Protein AF-A0A8X6USN0-F1 (afdb_monomer_lite)

Sequence (80 aa):
MIANYVNEQHDTWDQFIRDFAYAIRTAVNETMGKTPAELFLVRKLITPFHKLVMVSDGMEFAVKDIERLFEEARRNTKAK

Organism: Trichonephila clavipes (NCBI:txid2585209)

Structure (mmCIF, N/CA/C/O backbone):
data_AF-A0A8X6USN0-F1
#
_entry.id   AF-A0A8X6USN0-F1
#
loop_
_atom_site.group_PDB
_atom_site.id
_atom_site.type_symbol
_atom_site.label_atom_id
_atom_site.label_alt_id
_atom_site.label_comp_id
_atom_site.label_asym_id
_atom_site.label_entity_id
_atom_site.label_seq_id
_atom_site.pdbx_PDB_ins_code
_atom_site.Car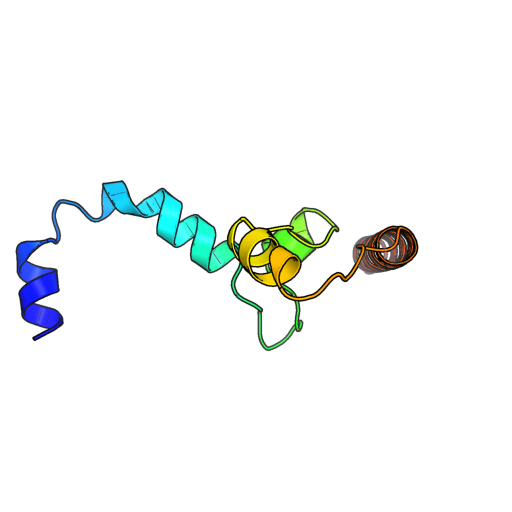tn_x
_atom_site.Cartn_y
_atom_site.Cartn_z
_atom_site.occupancy
_atom_site.B_iso_or_equiv
_atom_site.auth_seq_id
_atom_site.auth_comp_id
_atom_site.auth_asym_id
_atom_site.auth_atom_id
_atom_site.pdbx_PDB_model_num
ATOM 1 N N . MET A 1 1 ? -8.603 20.883 12.473 1.00 54.75 1 MET A N 1
ATOM 2 C CA . MET A 1 1 ? -9.582 19.913 11.932 1.00 54.75 1 MET A CA 1
ATOM 3 C C . MET A 1 1 ? -8.993 18.507 11.866 1.00 54.75 1 MET A C 1
ATOM 5 O O . MET A 1 1 ? -9.476 17.662 12.599 1.00 54.75 1 MET A O 1
ATOM 9 N N . ILE A 1 2 ? -7.895 18.274 11.129 1.00 54.50 2 ILE A N 1
ATOM 10 C CA . ILE A 1 2 ? -7.201 16.964 11.119 1.00 54.50 2 ILE A CA 1
ATOM 11 C C . ILE A 1 2 ? -6.591 16.630 12.491 1.00 54.50 2 ILE A C 1
ATOM 13 O O . ILE A 1 2 ? -6.796 15.535 12.986 1.00 54.50 2 ILE A O 1
ATOM 17 N N . ALA A 1 3 ? -5.936 17.587 13.158 1.00 57.31 3 ALA A N 1
ATOM 18 C CA . ALA A 1 3 ? -5.341 17.356 14.482 1.00 57.31 3 ALA A CA 1
ATOM 19 C C . ALA A 1 3 ? -6.362 16.952 15.567 1.00 57.31 3 ALA A C 1
ATOM 21 O O . ALA A 1 3 ? -6.038 16.139 16.420 1.00 57.31 3 ALA A O 1
ATOM 22 N N . ASN A 1 4 ? -7.597 17.471 15.510 1.00 60.28 4 ASN A N 1
ATOM 23 C CA . ASN A 1 4 ? -8.663 17.100 16.452 1.00 60.28 4 ASN A CA 1
ATOM 24 C C . ASN A 1 4 ? -9.220 15.702 16.153 1.00 60.28 4 ASN A C 1
ATOM 26 O O . ASN A 1 4 ? -9.395 14.909 17.065 1.00 60.28 4 ASN A O 1
ATOM 30 N N . TYR A 1 5 ? -9.431 15.389 14.869 1.00 62.62 5 TYR A N 1
ATOM 31 C CA . TYR A 1 5 ? -9.859 14.061 14.422 1.00 62.62 5 TYR A CA 1
ATOM 32 C C . TYR A 1 5 ? -8.843 12.977 14.799 1.00 62.62 5 TYR A C 1
ATOM 34 O O . TYR A 1 5 ? -9.206 11.897 15.251 1.00 62.62 5 TYR A O 1
ATOM 42 N N . VAL A 1 6 ? -7.557 13.299 14.654 1.00 63.81 6 VAL A N 1
ATOM 43 C CA . VAL A 1 6 ? -6.453 12.435 15.063 1.00 63.81 6 VAL A CA 1
ATOM 44 C C . VAL A 1 6 ? -6.471 12.247 16.586 1.00 63.81 6 VAL A C 1
ATOM 46 O O . VAL A 1 6 ? -6.451 11.103 17.022 1.00 63.81 6 VAL A O 1
ATOM 49 N N . ASN A 1 7 ? -6.657 13.318 17.377 1.00 66.56 7 ASN A N 1
ATOM 50 C CA . ASN A 1 7 ? -6.782 13.269 18.848 1.00 66.56 7 ASN A CA 1
ATOM 51 C C . ASN A 1 7 ? -7.872 12.310 19.362 1.00 66.56 7 ASN A C 1
ATOM 53 O O . ASN A 1 7 ? -7.677 11.659 20.381 1.00 66.56 7 ASN A O 1
ATOM 57 N N . GLU A 1 8 ? -9.001 12.212 18.661 1.00 70.88 8 GLU A N 1
ATOM 58 C CA . GLU A 1 8 ? -10.144 11.376 19.060 1.00 70.88 8 GLU A CA 1
ATOM 59 C C . GLU A 1 8 ? -10.039 9.914 18.593 1.00 70.88 8 GLU A C 1
ATOM 61 O O . GLU A 1 8 ? -10.706 9.046 19.147 1.00 70.88 8 GLU A O 1
ATOM 66 N N . GLN A 1 9 ? -9.226 9.630 17.571 1.00 69.81 9 GLN A N 1
ATOM 67 C CA . GLN A 1 9 ? -9.136 8.311 16.922 1.00 69.81 9 GLN A CA 1
ATOM 68 C C . GLN A 1 9 ? -7.772 7.628 17.122 1.00 69.81 9 GLN A C 1
ATOM 70 O O . GLN A 1 9 ? -7.514 6.572 16.538 1.00 69.81 9 GLN A O 1
ATOM 75 N N . HIS A 1 10 ? -6.904 8.203 17.965 1.00 69.94 10 HIS A N 1
ATOM 76 C CA . HIS A 1 10 ? -5.558 7.697 18.247 1.00 69.94 10 HIS A CA 1
ATOM 77 C C . HIS A 1 10 ? -5.521 6.261 18.768 1.00 69.94 10 HIS A C 1
ATOM 79 O O . HIS A 1 10 ? -4.488 5.626 18.613 1.00 69.94 10 HIS A O 1
ATOM 85 N N . ASP A 1 11 ? -6.602 5.734 19.340 1.00 77.94 11 ASP A N 1
ATOM 86 C CA . ASP A 1 11 ? -6.616 4.392 19.935 1.00 77.94 11 ASP A CA 1
ATOM 87 C C . ASP A 1 11 ? -6.839 3.261 18.918 1.00 77.94 11 ASP A C 1
ATOM 89 O O . ASP A 1 11 ? -6.720 2.094 19.274 1.00 77.94 11 ASP A O 1
ATOM 93 N N . THR A 1 12 ? -7.153 3.583 17.657 1.00 81.62 12 THR A N 1
ATOM 94 C CA . THR A 1 12 ? -7.515 2.582 16.629 1.00 81.62 12 THR A CA 1
ATOM 95 C C . THR A 1 12 ? -6.523 2.488 15.471 1.00 81.62 12 THR A C 1
ATOM 97 O O . THR A 1 12 ? -6.761 1.784 14.488 1.00 81.62 12 THR A O 1
ATOM 100 N N . TRP A 1 13 ? -5.390 3.195 15.558 1.00 79.56 13 TRP A N 1
ATOM 101 C CA . TRP A 1 13 ? -4.373 3.230 14.497 1.00 79.56 13 TRP A CA 1
ATOM 102 C C . TRP A 1 13 ? -3.818 1.839 14.151 1.00 79.56 13 TRP A C 1
ATOM 104 O O . TRP A 1 13 ? -3.411 1.588 13.013 1.00 79.56 13 TRP A O 1
ATOM 114 N N . ASP A 1 14 ? -3.818 0.936 15.129 1.00 83.12 14 ASP A N 1
ATOM 115 C CA . ASP A 1 14 ? -3.360 -0.443 15.031 1.00 83.12 14 ASP A CA 1
ATOM 116 C C . ASP A 1 14 ? -4.175 -1.253 14.011 1.00 83.12 14 ASP A C 1
ATOM 118 O O . ASP A 1 14 ? -3.620 -2.060 13.257 1.00 83.12 14 ASP A O 1
ATOM 122 N N . GLN A 1 15 ? -5.472 -0.964 13.903 1.00 86.88 15 GLN A N 1
ATOM 123 C CA . GLN A 1 15 ? -6.376 -1.591 12.938 1.00 86.88 15 GLN A CA 1
ATOM 124 C C . GLN A 1 15 ? -5.974 -1.270 11.491 1.00 86.88 15 GLN A C 1
ATOM 126 O O . GLN A 1 15 ? -6.116 -2.112 10.602 1.00 86.88 15 GLN A O 1
ATOM 131 N N . PHE A 1 16 ? -5.382 -0.094 11.266 1.00 85.56 16 PHE A N 1
ATOM 132 C CA . PHE A 1 16 ? -4.978 0.396 9.947 1.00 85.56 16 PHE A CA 1
ATOM 133 C C . PHE A 1 16 ? -3.529 0.055 9.577 1.00 85.56 16 PHE A C 1
ATOM 135 O O . PHE A 1 16 ? -3.081 0.384 8.478 1.00 85.56 16 PHE A O 1
ATOM 142 N N . ILE A 1 17 ? -2.771 -0.643 10.437 1.00 87.06 17 ILE A N 1
ATOM 143 C CA . ILE A 1 17 ? -1.367 -1.012 10.158 1.00 87.06 17 ILE A CA 1
ATOM 144 C C . ILE A 1 17 ? -1.233 -1.743 8.817 1.00 87.06 17 ILE A C 1
ATOM 146 O O . ILE A 1 17 ? -0.284 -1.508 8.063 1.00 87.06 17 ILE A O 1
ATOM 150 N N . ARG A 1 18 ? -2.180 -2.632 8.495 1.00 86.81 18 ARG A N 1
ATOM 151 C CA . 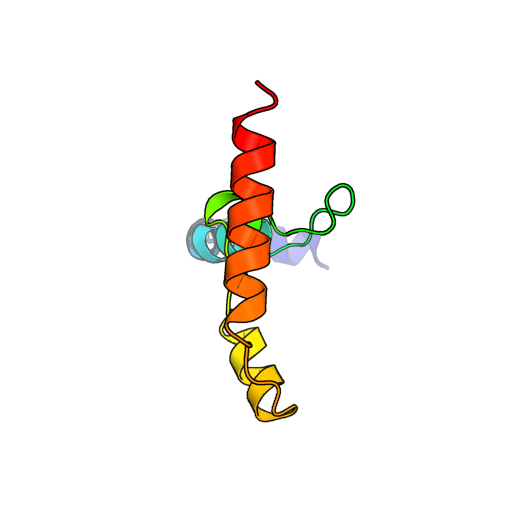ARG A 1 18 ? -2.161 -3.381 7.229 1.00 86.81 18 ARG A CA 1
ATOM 152 C C . ARG A 1 18 ? -2.339 -2.464 6.024 1.00 86.81 18 ARG A C 1
ATOM 154 O O . ARG A 1 18 ? -1.642 -2.661 5.026 1.00 86.81 18 ARG A O 1
ATOM 161 N N . ASP A 1 19 ? -3.197 -1.460 6.148 1.00 86.25 19 ASP A N 1
ATOM 162 C CA . ASP A 1 19 ? -3.483 -0.490 5.095 1.00 86.25 19 ASP A CA 1
ATOM 163 C C . ASP A 1 19 ? -2.301 0.454 4.883 1.00 86.25 19 ASP A C 1
ATOM 165 O O . ASP A 1 19 ? -1.871 0.653 3.747 1.00 86.25 19 ASP A O 1
ATOM 169 N N . PHE A 1 20 ? -1.680 0.940 5.962 1.00 87.88 20 PHE A N 1
ATOM 170 C CA . PHE A 1 20 ? -0.440 1.715 5.875 1.00 87.88 20 PHE A CA 1
ATOM 171 C C . PHE A 1 20 ? 0.682 0.914 5.219 1.00 87.88 20 PHE A C 1
ATOM 173 O O . PHE A 1 20 ? 1.344 1.390 4.296 1.00 87.88 20 PHE A O 1
ATOM 180 N N . ALA A 1 21 ? 0.880 -0.332 5.650 1.00 88.50 21 ALA A N 1
ATOM 181 C CA . ALA A 1 21 ? 1.904 -1.190 5.079 1.00 88.50 21 ALA A CA 1
ATOM 182 C C . ALA A 1 21 ? 1.629 -1.497 3.597 1.00 88.50 21 ALA A C 1
ATOM 184 O O . ALA A 1 21 ? 2.567 -1.616 2.809 1.00 88.50 21 ALA A O 1
ATOM 185 N N . TYR A 1 22 ? 0.361 -1.630 3.200 1.00 88.12 22 TYR A N 1
ATOM 186 C CA . TYR A 1 22 ? -0.031 -1.745 1.797 1.00 88.12 22 TYR A CA 1
ATOM 187 C C . TYR A 1 22 ? 0.308 -0.470 1.016 1.00 88.12 22 TYR A C 1
ATOM 189 O O . TYR A 1 22 ? 1.047 -0.558 0.037 1.00 88.12 22 TYR A O 1
ATOM 197 N N . ALA A 1 23 ? -0.132 0.698 1.492 1.00 87.19 23 ALA A N 1
ATOM 198 C CA . ALA A 1 23 ? 0.098 1.984 0.839 1.00 87.19 23 ALA A CA 1
ATOM 199 C C . ALA A 1 23 ? 1.591 2.264 0.617 1.00 87.19 23 ALA A C 1
ATOM 201 O O . ALA A 1 23 ? 1.997 2.587 -0.497 1.00 87.19 23 ALA A O 1
ATOM 202 N N . ILE A 1 24 ? 2.424 2.047 1.642 1.00 89.69 24 ILE A N 1
ATOM 203 C CA . ILE A 1 24 ? 3.883 2.220 1.557 1.00 89.69 24 IL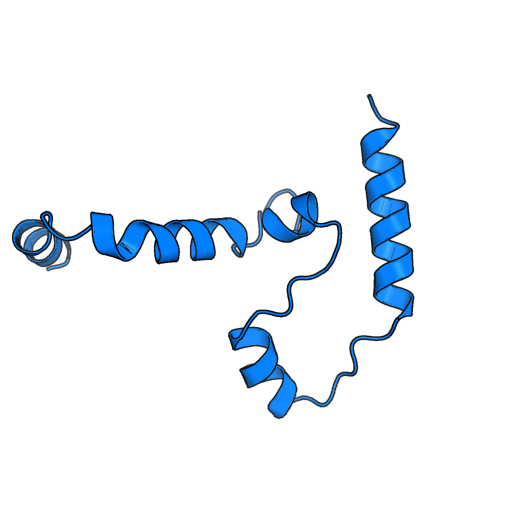E A CA 1
ATOM 204 C C . ILE A 1 24 ? 4.490 1.274 0.514 1.00 89.69 24 ILE A C 1
ATOM 206 O O . ILE A 1 24 ? 5.353 1.669 -0.265 1.00 89.69 24 ILE A O 1
ATOM 210 N N . ARG A 1 25 ? 4.037 0.017 0.467 1.00 88.50 25 ARG A N 1
ATOM 211 C CA . ARG A 1 25 ? 4.557 -0.991 -0.468 1.00 88.50 25 ARG A CA 1
ATOM 212 C C . ARG A 1 25 ? 4.185 -0.723 -1.924 1.00 88.50 25 ARG A C 1
ATOM 214 O O . ARG A 1 25 ? 4.932 -1.143 -2.807 1.00 88.50 25 ARG A O 1
ATOM 221 N N . THR A 1 26 ? 3.058 -0.060 -2.169 1.00 87.25 26 THR A N 1
ATOM 222 C CA . THR A 1 26 ? 2.555 0.258 -3.514 1.00 87.25 26 THR A CA 1
ATOM 223 C C . THR A 1 26 ? 2.852 1.686 -3.967 1.00 87.25 26 THR A C 1
ATOM 225 O O . THR A 1 26 ? 2.584 2.013 -5.118 1.00 87.25 26 THR A O 1
ATOM 228 N N . ALA A 1 27 ? 3.375 2.547 -3.094 1.00 87.75 27 ALA A N 1
ATOM 229 C CA . ALA A 1 27 ? 3.779 3.896 -3.466 1.00 87.75 27 ALA A CA 1
ATOM 230 C C . ALA A 1 27 ? 5.016 3.853 -4.375 1.00 87.75 27 ALA A C 1
ATOM 232 O O . ALA A 1 27 ? 5.967 3.114 -4.114 1.00 87.75 27 ALA A O 1
ATOM 233 N N . VAL A 1 28 ? 5.006 4.635 -5.455 1.00 86.44 28 VAL A N 1
ATOM 234 C CA . VAL A 1 28 ? 6.154 4.743 -6.363 1.00 86.44 28 VAL A CA 1
ATOM 235 C C . VAL A 1 28 ? 7.248 5.540 -5.663 1.00 86.44 28 VAL A C 1
ATOM 237 O O . VAL A 1 28 ? 7.008 6.649 -5.196 1.00 86.44 28 VAL A O 1
ATOM 240 N N . ASN A 1 29 ? 8.453 4.980 -5.588 1.00 85.75 29 ASN A N 1
ATOM 241 C CA . ASN A 1 29 ? 9.610 5.721 -5.108 1.00 85.75 29 ASN A CA 1
ATOM 242 C C . ASN A 1 29 ? 10.100 6.661 -6.219 1.00 85.75 29 ASN A C 1
ATOM 244 O O . ASN A 1 29 ? 10.449 6.187 -7.299 1.00 85.75 29 ASN A O 1
ATOM 248 N N . GLU A 1 30 ? 10.160 7.965 -5.949 1.00 84.56 30 GLU A N 1
ATOM 249 C CA . GLU A 1 30 ? 10.554 8.994 -6.923 1.00 84.56 30 GLU A CA 1
ATOM 250 C C . GLU A 1 30 ? 11.953 8.764 -7.512 1.00 84.56 30 GLU A C 1
ATOM 252 O O . GLU A 1 30 ? 12.161 8.956 -8.707 1.00 84.56 30 GLU A O 1
ATOM 257 N N . THR A 1 31 ? 12.901 8.273 -6.710 1.00 83.44 31 THR A N 1
ATOM 258 C CA . THR A 1 31 ? 14.287 8.043 -7.146 1.00 83.44 31 THR A CA 1
ATOM 259 C C . THR A 1 31 ? 14.411 6.849 -8.090 1.00 83.44 31 THR A C 1
ATOM 261 O O . THR A 1 31 ? 15.239 6.850 -8.996 1.00 83.44 31 THR A O 1
ATOM 264 N N . MET A 1 32 ? 13.620 5.796 -7.866 1.00 80.69 32 MET A N 1
ATOM 265 C CA . MET A 1 32 ? 13.726 4.537 -8.619 1.00 80.69 32 MET A CA 1
ATOM 266 C C . MET A 1 32 ? 12.631 4.368 -9.678 1.00 80.69 32 MET A C 1
ATOM 268 O O . MET A 1 32 ? 12.724 3.462 -10.505 1.00 80.69 32 MET A O 1
ATOM 272 N N . GLY A 1 33 ? 11.574 5.180 -9.631 1.00 84.31 33 GLY A N 1
ATOM 273 C CA . GLY A 1 33 ? 10.397 5.063 -10.494 1.00 84.31 33 GLY A CA 1
ATOM 274 C C . GLY A 1 33 ? 9.619 3.753 -10.326 1.00 84.31 33 GLY A C 1
ATOM 27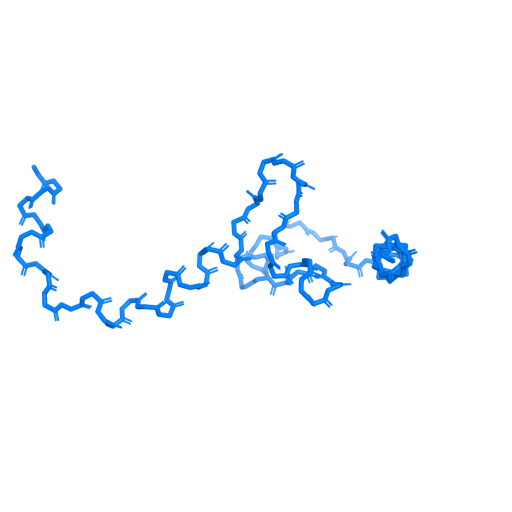5 O O . GLY A 1 33 ? 8.773 3.432 -11.156 1.00 84.31 33 GLY A O 1
ATOM 276 N N . LYS A 1 34 ? 9.911 2.972 -9.279 1.00 83.00 34 LYS A N 1
ATOM 277 C CA . LYS A 1 34 ? 9.316 1.658 -8.999 1.00 83.00 34 LYS A CA 1
ATOM 278 C C . LYS A 1 34 ? 8.781 1.609 -7.581 1.00 83.00 34 LYS A C 1
ATOM 280 O O . LYS A 1 34 ? 9.279 2.308 -6.695 1.00 83.00 34 LYS A O 1
ATOM 285 N N . THR A 1 35 ? 7.782 0.766 -7.355 1.00 87.12 35 THR A N 1
ATOM 286 C CA . THR A 1 35 ? 7.252 0.554 -6.005 1.00 87.12 35 THR A CA 1
ATOM 287 C C . THR A 1 35 ? 8.150 -0.406 -5.209 1.00 87.12 35 THR A C 1
ATOM 289 O O . THR A 1 35 ? 8.761 -1.312 -5.789 1.00 87.12 35 THR A O 1
ATOM 292 N N . PRO A 1 36 ? 8.238 -0.274 -3.872 1.00 88.38 36 PRO A N 1
ATOM 293 C CA . PRO A 1 36 ? 9.000 -1.207 -3.044 1.00 88.38 36 PRO A CA 1
ATOM 294 C C . PRO A 1 36 ? 8.595 -2.672 -3.242 1.00 88.38 36 PRO A C 1
ATOM 296 O O . PRO A 1 36 ? 9.446 -3.561 -3.250 1.00 88.38 36 PRO A O 1
ATOM 299 N N . ALA A 1 37 ? 7.304 -2.945 -3.438 1.00 87.19 37 ALA A N 1
ATOM 300 C CA . ALA A 1 37 ? 6.832 -4.307 -3.642 1.00 87.19 37 ALA A CA 1
ATOM 301 C C . ALA A 1 37 ? 7.170 -4.867 -5.034 1.00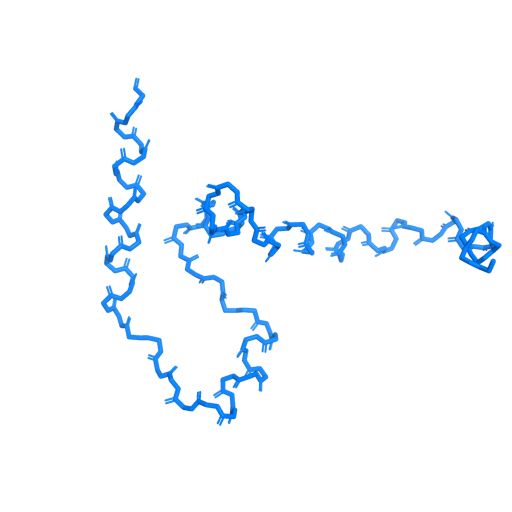 87.19 37 ALA A C 1
ATOM 303 O O . ALA A 1 37 ? 7.396 -6.071 -5.158 1.00 87.19 37 ALA A O 1
ATOM 304 N N . GLU A 1 38 ? 7.291 -4.020 -6.057 1.00 87.06 38 GLU A N 1
ATOM 305 C CA . GLU A 1 38 ? 7.811 -4.429 -7.369 1.00 87.06 38 GLU A CA 1
ATOM 306 C C . GLU A 1 38 ? 9.289 -4.796 -7.317 1.00 87.06 38 GLU A C 1
ATOM 308 O O . GLU A 1 38 ? 9.705 -5.772 -7.940 1.00 87.06 38 GLU A O 1
ATOM 313 N N . LEU A 1 39 ? 10.079 -4.046 -6.547 1.00 86.75 39 LEU A N 1
ATOM 314 C CA . LEU A 1 39 ? 11.491 -4.355 -6.331 1.00 86.75 39 LEU A CA 1
ATOM 315 C C . LEU A 1 39 ? 11.665 -5.672 -5.572 1.00 86.75 39 LEU A C 1
ATOM 317 O O . LEU A 1 39 ? 12.545 -6.460 -5.906 1.00 86.75 39 LEU A O 1
ATOM 321 N N . PHE A 1 40 ? 10.811 -5.922 -4.578 1.00 87.19 40 PHE A N 1
ATOM 322 C CA . PHE A 1 40 ? 10.864 -7.142 -3.779 1.00 87.19 40 PHE A CA 1
ATOM 323 C C . PHE A 1 40 ? 10.405 -8.385 -4.554 1.00 87.19 40 PHE A C 1
ATOM 325 O O . PHE A 1 40 ? 11.044 -9.430 -4.479 1.00 87.19 40 PHE A O 1
ATOM 332 N N . LEU A 1 41 ? 9.297 -8.288 -5.294 1.00 86.19 41 LEU A N 1
ATOM 333 C CA . LEU A 1 41 ? 8.700 -9.433 -5.990 1.00 86.19 41 LEU A CA 1
ATOM 334 C C . LEU A 1 41 ? 9.204 -9.619 -7.423 1.00 86.19 41 LEU A C 1
ATOM 336 O O . LEU A 1 41 ? 8.840 -10.613 -8.051 1.00 86.19 41 LEU A O 1
ATOM 340 N N . VAL A 1 42 ? 9.986 -8.675 -7.957 1.00 85.38 42 VAL A N 1
ATOM 341 C CA . VAL A 1 42 ? 10.532 -8.730 -9.327 1.00 85.38 42 VAL A CA 1
ATOM 342 C C . VAL A 1 42 ? 9.422 -8.812 -10.394 1.00 85.38 42 VAL A C 1
ATOM 344 O O . VAL A 1 42 ? 9.612 -9.254 -11.522 1.00 85.38 42 VAL A O 1
ATOM 347 N N . ARG A 1 43 ? 8.213 -8.362 -10.060 1.00 80.94 43 ARG A N 1
ATOM 348 C CA . ARG A 1 43 ? 7.059 -8.334 -10.967 1.00 80.94 43 ARG A CA 1
ATOM 349 C C . ARG A 1 43 ? 6.207 -7.111 -10.678 1.00 80.94 43 ARG A C 1
ATOM 351 O O . ARG A 1 43 ? 6.156 -6.680 -9.525 1.00 80.94 43 ARG A O 1
ATOM 358 N N . LYS A 1 44 ? 5.483 -6.600 -11.681 1.00 79.31 44 LYS A N 1
ATOM 359 C CA . LYS A 1 44 ? 4.480 -5.559 -11.416 1.00 79.31 44 LYS A CA 1
ATOM 360 C C . LYS A 1 44 ? 3.382 -6.113 -10.520 1.00 79.31 44 LYS A C 1
ATOM 362 O O . LYS A 1 44 ? 2.911 -7.237 -10.724 1.00 79.31 44 LYS A O 1
ATOM 367 N N . LEU A 1 45 ? 2.971 -5.327 -9.530 1.00 75.25 45 LEU A N 1
ATOM 368 C CA . LEU A 1 45 ? 1.800 -5.675 -8.739 1.00 75.25 45 LEU A CA 1
ATOM 369 C C . LEU A 1 45 ? 0.532 -5.340 -9.516 1.00 75.25 45 LEU A C 1
ATOM 371 O O . LEU A 1 45 ? 0.265 -4.184 -9.830 1.00 75.25 45 LEU A O 1
ATOM 375 N N . ILE A 1 46 ? -0.303 -6.354 -9.725 1.00 76.19 46 ILE A N 1
ATOM 376 C CA . ILE A 1 46 ? -1.693 -6.150 -10.123 1.00 76.19 46 ILE A CA 1
ATOM 377 C C . ILE A 1 46 ? -2.474 -5.868 -8.843 1.00 76.19 46 ILE A C 1
ATOM 379 O O . ILE A 1 46 ? -2.907 -6.782 -8.138 1.00 76.19 46 ILE A O 1
ATOM 383 N N . THR A 1 47 ? -2.600 -4.591 -8.502 1.00 75.88 47 THR A N 1
ATOM 384 C CA . THR A 1 47 ? -3.414 -4.178 -7.359 1.00 75.88 47 THR A CA 1
ATOM 385 C C . THR A 1 47 ? -4.905 -4.317 -7.691 1.00 75.88 47 THR A C 1
ATOM 387 O O . THR A 1 47 ? -5.285 -4.273 -8.864 1.00 75.88 47 THR A O 1
ATOM 390 N N . PRO A 1 48 ? -5.791 -4.467 -6.690 1.00 73.19 48 PRO A N 1
ATOM 391 C CA . PRO A 1 48 ? -7.236 -4.416 -6.922 1.00 73.19 48 PRO A CA 1
ATOM 392 C C . PRO A 1 48 ? -7.661 -3.130 -7.641 1.00 73.19 48 PRO A C 1
ATOM 394 O O . PRO A 1 48 ? -8.510 -3.174 -8.523 1.00 73.19 48 PRO A O 1
ATOM 397 N N . PHE A 1 49 ? -6.998 -2.009 -7.342 1.00 69.50 49 PHE A N 1
ATOM 398 C CA . PHE A 1 49 ? -7.184 -0.754 -8.068 1.00 69.50 49 PHE A CA 1
ATOM 399 C C . PHE A 1 49 ? -6.793 -0.876 -9.544 1.00 69.50 49 PHE A C 1
ATOM 401 O O . PHE A 1 49 ? -7.541 -0.450 -10.416 1.00 69.50 49 PHE A O 1
ATOM 408 N N . HIS A 1 50 ? -5.670 -1.534 -9.841 1.00 67.12 50 HIS A N 1
ATOM 409 C CA . HIS A 1 50 ? -5.278 -1.812 -11.218 1.00 67.12 50 HIS A CA 1
ATOM 410 C C . HIS A 1 50 ? -6.323 -2.663 -11.942 1.00 67.12 50 HIS A C 1
ATOM 412 O O . HIS A 1 50 ? -6.607 -2.389 -13.095 1.00 67.12 50 HIS A O 1
ATOM 418 N N . LYS A 1 51 ? -6.972 -3.627 -11.272 1.00 66.06 51 LYS A N 1
ATOM 419 C CA . LYS A 1 51 ? -8.100 -4.371 -11.865 1.00 66.06 51 LYS A CA 1
ATOM 420 C C . LYS A 1 51 ? -9.307 -3.478 -12.147 1.00 66.06 51 LYS A C 1
ATOM 422 O O . LYS A 1 51 ? -9.920 -3.631 -13.193 1.00 66.06 51 LYS A O 1
ATOM 427 N N . LEU A 1 52 ? -9.636 -2.550 -11.248 1.00 65.31 52 LEU A N 1
ATOM 428 C CA . LEU A 1 52 ? -10.741 -1.606 -11.451 1.00 65.31 52 LEU A CA 1
ATOM 429 C C . LEU A 1 52 ? -10.486 -0.675 -12.647 1.00 65.31 52 LEU A C 1
ATOM 431 O O . LEU A 1 52 ? -11.409 -0.404 -13.405 1.00 65.31 52 LEU A O 1
ATOM 435 N N . VAL A 1 53 ? -9.237 -0.244 -12.846 1.00 62.34 53 VAL A N 1
ATOM 436 C CA . VAL A 1 53 ? -8.826 0.599 -13.984 1.00 62.34 53 VAL A CA 1
ATOM 437 C C . VAL A 1 53 ? -8.616 -0.219 -15.271 1.00 62.34 53 VAL A C 1
ATOM 439 O O . VAL A 1 53 ? -8.933 0.240 -16.362 1.00 62.34 53 VAL A O 1
ATOM 442 N N . MET A 1 54 ? -8.148 -1.466 -15.185 1.00 54.16 54 MET A N 1
ATOM 443 C CA . MET A 1 54 ? -7.996 -2.361 -16.345 1.00 54.16 54 MET A CA 1
ATOM 444 C C . MET A 1 54 ? -9.334 -2.817 -16.933 1.00 54.16 54 MET A C 1
ATOM 446 O O . MET A 1 54 ? -9.391 -3.186 -18.101 1.00 54.16 54 MET A O 1
ATOM 450 N N . VAL A 1 55 ? -10.423 -2.792 -16.159 1.00 53.09 55 VAL A N 1
ATOM 451 C CA . VAL A 1 55 ? -11.768 -3.023 -16.712 1.00 53.09 55 VAL A CA 1
ATOM 452 C C . VAL A 1 55 ? -12.173 -1.894 -17.673 1.00 53.09 55 VAL A C 1
ATOM 454 O O . VAL A 1 55 ? -12.980 -2.143 -18.565 1.00 53.09 55 VAL A O 1
ATOM 457 N N . SER A 1 56 ? -11.605 -0.685 -17.548 1.00 49.12 56 SER A N 1
ATOM 458 C CA . SER A 1 56 ? -11.891 0.423 -18.472 1.00 49.12 56 SER A CA 1
ATOM 459 C C . SER A 1 56 ? -10.957 0.495 -19.681 1.00 49.12 56 SER A C 1
ATOM 461 O O . SER A 1 56 ? -11.419 0.868 -20.753 1.00 49.12 56 SER A O 1
ATOM 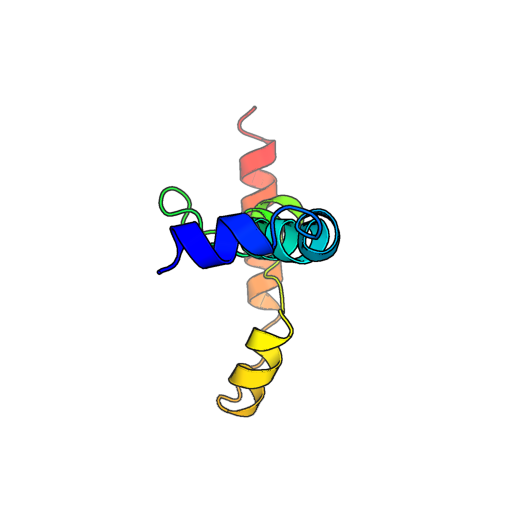463 N N . ASP A 1 57 ? -9.688 0.102 -19.544 1.00 46.31 57 ASP A N 1
ATOM 464 C CA . ASP A 1 57 ? -8.719 0.077 -20.647 1.00 46.31 57 ASP A CA 1
ATOM 465 C C . ASP A 1 57 ? -8.203 -1.351 -20.846 1.00 46.31 57 ASP A C 1
ATOM 467 O O . ASP A 1 57 ? -7.409 -1.851 -20.049 1.00 46.31 57 ASP A O 1
ATOM 471 N N . GLY A 1 58 ? -8.665 -2.014 -21.910 1.00 48.00 58 GLY A N 1
ATOM 472 C CA . GLY A 1 58 ? -8.330 -3.395 -22.274 1.00 48.00 58 GLY A CA 1
ATOM 473 C C . GLY A 1 58 ? -6.855 -3.608 -22.629 1.00 48.00 58 GLY A C 1
ATOM 474 O O . GLY A 1 58 ? -6.517 -3.858 -23.783 1.00 48.00 58 GLY A O 1
ATOM 475 N N . MET A 1 59 ? -5.967 -3.513 -21.644 1.00 49.75 59 MET A N 1
ATOM 476 C CA . MET A 1 59 ? -4.530 -3.678 -21.812 1.00 49.75 59 MET A CA 1
ATOM 477 C C . MET A 1 59 ? -4.105 -5.009 -21.184 1.00 49.75 59 MET A C 1
ATOM 479 O O . MET A 1 59 ? -3.887 -5.119 -19.979 1.00 49.75 59 MET A O 1
ATOM 483 N N . GLU A 1 60 ? -4.026 -6.055 -22.011 1.00 51.22 60 GLU A N 1
ATOM 484 C CA . GLU A 1 60 ? -3.447 -7.339 -21.616 1.00 51.22 60 GLU A CA 1
ATOM 485 C C . GLU A 1 60 ? -1.998 -7.130 -21.171 1.00 51.22 60 GLU A C 1
ATOM 487 O O . GLU A 1 60 ? -1.150 -6.636 -21.915 1.00 51.22 60 GLU A O 1
ATOM 492 N N . PHE A 1 61 ? -1.714 -7.520 -19.933 1.00 53.59 61 PHE A N 1
ATOM 493 C CA . PHE A 1 61 ? -0.375 -7.549 -19.370 1.00 53.59 61 PHE A CA 1
ATOM 494 C C . PHE A 1 61 ? 0.470 -8.566 -20.159 1.00 53.59 61 PHE A C 1
ATOM 496 O O . PHE A 1 61 ? 0.457 -9.763 -19.874 1.00 53.59 61 PHE A O 1
ATOM 503 N N . ALA A 1 62 ? 1.147 -8.109 -21.212 1.00 55.44 62 ALA A N 1
ATOM 504 C CA . ALA A 1 62 ? 1.841 -8.988 -22.141 1.00 55.44 62 ALA A CA 1
ATOM 505 C C . ALA A 1 62 ? 3.037 -9.667 -21.458 1.00 55.44 62 ALA A C 1
ATOM 507 O O . ALA A 1 62 ? 3.870 -9.024 -20.822 1.00 55.44 62 ALA A O 1
ATOM 508 N N . VAL A 1 63 ? 3.165 -10.981 -21.653 1.00 52.88 63 VAL A N 1
ATOM 509 C CA . VAL A 1 63 ? 4.214 -11.850 -21.079 1.00 52.88 63 VAL A CA 1
ATOM 510 C C . VAL A 1 63 ? 5.642 -11.298 -21.271 1.00 52.88 63 VAL A C 1
ATOM 512 O O . VAL A 1 63 ? 6.504 -11.509 -20.422 1.00 52.88 63 VAL A O 1
ATOM 515 N N . LYS A 1 64 ? 5.882 -10.498 -22.320 1.00 57.91 64 LYS A N 1
ATOM 516 C CA . LYS A 1 64 ? 7.161 -9.808 -22.577 1.00 57.91 64 LYS A CA 1
ATOM 517 C C . LYS A 1 64 ? 7.599 -8.852 -21.459 1.00 57.91 64 LYS A C 1
ATOM 519 O O . LYS A 1 64 ? 8.797 -8.660 -21.259 1.00 57.91 64 LYS A O 1
ATOM 524 N N . ASP A 1 65 ? 6.666 -8.267 -20.709 1.00 64.19 65 ASP A N 1
ATOM 525 C CA . ASP A 1 65 ? 7.007 -7.404 -19.574 1.00 64.19 65 ASP A CA 1
ATOM 526 C C . ASP A 1 65 ? 7.586 -8.196 -18.392 1.00 64.19 65 ASP A C 1
ATOM 528 O O . ASP A 1 65 ? 8.368 -7.649 -17.615 1.00 64.19 65 ASP A O 1
ATOM 532 N N . ILE A 1 66 ? 7.258 -9.487 -18.274 1.00 63.44 66 ILE A N 1
ATOM 533 C CA . ILE A 1 66 ? 7.774 -10.369 -17.217 1.00 63.44 66 ILE A CA 1
ATOM 534 C C . ILE A 1 66 ? 9.248 -10.696 -17.478 1.00 63.44 66 ILE A C 1
ATOM 536 O O . ILE A 1 66 ? 10.073 -10.587 -16.572 1.00 63.44 66 ILE A O 1
ATOM 540 N N . GLU A 1 67 ? 9.603 -11.029 -18.721 1.00 70.31 67 GLU A N 1
ATOM 541 C CA . GLU A 1 67 ? 10.989 -11.328 -19.111 1.00 70.31 67 GLU A CA 1
ATOM 542 C C . GLU A 1 67 ? 11.917 -10.124 -18.892 1.00 70.31 67 GLU A C 1
ATOM 544 O O . GLU A 1 67 ? 13.017 -10.274 -18.354 1.00 70.31 67 GLU A O 1
ATOM 549 N N . ARG A 1 68 ? 11.447 -8.909 -19.217 1.00 73.12 68 ARG A N 1
ATOM 550 C CA . ARG A 1 68 ? 12.205 -7.671 -18.966 1.00 73.12 68 ARG A CA 1
ATOM 551 C C . ARG A 1 68 ? 12.484 -7.464 -17.473 1.00 73.12 68 ARG A C 1
ATOM 553 O O . ARG A 1 68 ? 13.595 -7.086 -17.107 1.00 73.12 68 ARG A O 1
ATOM 560 N N . LEU A 1 69 ? 11.502 -7.735 -16.612 1.00 67.75 69 LEU A N 1
ATOM 561 C CA . LEU A 1 69 ? 11.638 -7.569 -15.160 1.00 67.75 69 LEU A CA 1
ATOM 562 C C . LEU A 1 69 ? 12.602 -8.591 -14.540 1.00 67.75 69 LEU A C 1
ATOM 564 O O . LEU A 1 69 ? 13.394 -8.227 -13.668 1.00 67.75 69 LEU A O 1
ATOM 568 N N . PHE A 1 70 ? 12.602 -9.836 -15.024 1.00 74.31 70 PHE A N 1
ATOM 569 C CA . PHE A 1 70 ? 13.560 -10.855 -14.580 1.00 74.31 70 PHE A CA 1
ATOM 570 C C . PHE A 1 70 ? 15.011 -10.484 -14.908 1.00 74.31 70 PHE A C 1
ATOM 572 O O . PHE A 1 70 ? 15.899 -10.660 -14.070 1.00 74.31 70 PHE A O 1
ATOM 579 N N . GLU A 1 71 ? 15.262 -9.940 -16.099 1.00 78.56 71 GLU A N 1
ATOM 580 C CA . GLU A 1 71 ? 16.607 -9.514 -16.497 1.00 78.56 71 GLU A CA 1
ATOM 581 C C . GLU A 1 71 ? 17.102 -8.294 -15.710 1.00 78.56 71 GLU A C 1
ATOM 583 O O . GLU A 1 71 ? 18.281 -8.212 -15.352 1.00 78.56 71 GLU A O 1
ATOM 588 N N . GLU A 1 72 ? 16.211 -7.368 -15.362 1.00 75.50 72 GLU A N 1
ATOM 589 C CA . GLU A 1 72 ? 16.548 -6.234 -14.496 1.00 75.50 72 GLU A CA 1
ATOM 590 C C . GLU A 1 72 ? 16.891 -6.674 -13.067 1.00 75.50 72 GLU A C 1
ATOM 592 O O . GLU A 1 72 ? 17.871 -6.194 -12.491 1.00 75.50 72 GLU A O 1
ATOM 597 N N . ALA A 1 73 ? 16.146 -7.626 -12.501 1.00 70.44 73 ALA A N 1
ATOM 598 C CA . ALA A 1 73 ? 16.460 -8.158 -11.178 1.00 70.44 73 ALA A CA 1
ATOM 599 C C . ALA A 1 73 ? 17.801 -8.889 -11.154 1.00 70.44 73 ALA A C 1
ATOM 601 O O . ALA A 1 73 ? 18.603 -8.653 -10.251 1.00 70.44 73 ALA A O 1
ATOM 602 N N . ARG A 1 74 ? 18.090 -9.703 -12.180 1.00 72.31 74 ARG A N 1
ATOM 603 C CA . ARG A 1 74 ? 19.379 -10.395 -12.313 1.00 72.31 74 ARG A CA 1
ATOM 604 C C . ARG A 1 74 ? 20.557 -9.425 -12.320 1.00 72.31 74 ARG A C 1
ATOM 606 O O . ARG A 1 74 ? 21.553 -9.702 -11.649 1.00 72.31 74 ARG A O 1
ATOM 613 N N . ARG A 1 75 ? 20.451 -8.298 -13.034 1.00 72.38 75 ARG A N 1
ATOM 614 C CA . ARG A 1 75 ? 21.497 -7.259 -13.052 1.00 72.38 75 ARG A CA 1
ATOM 615 C C . ARG A 1 75 ? 21.726 -6.651 -11.673 1.00 72.38 75 ARG A C 1
ATOM 617 O O . ARG A 1 75 ? 22.873 -6.543 -11.256 1.00 72.38 75 ARG A O 1
ATOM 624 N N . ASN A 1 76 ? 20.659 -6.336 -10.944 1.00 65.75 76 ASN A N 1
ATOM 625 C CA . ASN A 1 76 ? 20.774 -5.740 -9.613 1.00 65.75 76 ASN A CA 1
ATOM 626 C C . ASN A 1 76 ? 21.376 -6.702 -8.576 1.00 65.75 76 ASN A C 1
ATOM 628 O O . ASN A 1 76 ? 22.094 -6.258 -7.686 1.00 65.75 76 ASN A O 1
ATOM 632 N N . THR A 1 77 ? 21.167 -8.016 -8.711 1.00 59.09 77 THR A N 1
ATOM 633 C CA . THR A 1 77 ? 21.834 -9.017 -7.852 1.00 59.09 77 THR A CA 1
ATOM 634 C C . THR A 1 77 ? 23.322 -9.217 -8.144 1.00 59.09 77 THR A C 1
ATOM 636 O O . THR A 1 77 ? 24.034 -9.671 -7.257 1.00 59.09 77 THR A O 1
ATOM 639 N N . LYS A 1 78 ? 23.803 -8.908 -9.357 1.00 55.84 78 LYS A N 1
ATOM 640 C CA . LYS A 1 78 ? 25.220 -9.069 -9.751 1.00 55.84 78 LYS A CA 1
ATOM 641 C C . LYS A 1 78 ? 26.083 -7.825 -9.507 1.00 55.84 78 LYS A C 1
ATOM 643 O O . LYS A 1 78 ? 27.290 -7.894 -9.692 1.00 55.84 78 LYS A O 1
ATOM 648 N N . ALA A 1 79 ? 25.480 -6.698 -9.131 1.00 53.91 79 ALA A N 1
ATOM 649 C CA . ALA A 1 79 ? 26.178 -5.442 -8.834 1.00 53.91 79 ALA A CA 1
ATOM 650 C C . ALA A 1 79 ? 26.651 -5.340 -7.365 1.00 53.91 79 ALA A C 1
ATOM 652 O O . ALA A 1 79 ? 26.871 -4.240 -6.860 1.00 53.91 79 ALA A O 1
ATOM 653 N N . LYS A 1 80 ? 26.776 -6.480 -6.681 1.00 44.53 80 LYS A N 1
ATOM 654 C CA . LYS A 1 80 ? 27.289 -6.630 -5.317 1.00 44.53 80 LYS A CA 1
ATOM 655 C C . LYS A 1 80 ? 28.472 -7.585 -5.343 1.00 44.53 80 LYS A C 1
ATOM 657 O O . LYS A 1 80 ? 29.408 -7.344 -4.556 1.00 44.53 80 LYS A O 1
#

Foldseek 3Di:
DVVVVCVVCVVCVVVCPVVVVVCQQQDQDPVVRHGVVCLVVLHDDCDPVVVVVCVVPVDPPDPVRSVVSVVVNVVVVVVD

pLDDT: mean 72.47, std 13.27, range [44.53, 89.69]

Secondary structure (DSSP, 8-state):
-HHHHHHHHGGGGGGGHHHHHHHHHHSPPTTTSS-HHHHHHSS----HHHHHHHTTS-----THHHHHHHHHHHHHHH--

InterPro domains:
  IPR036397 Ribonuclease H superfamily [G3DSA:3.30.420.10] (1-79)

Radius of gyration: 17.55 Å; chains: 1; bounding box: 39×32×42 Å